Protein AF-A0A8T7M0Q1-F1 (afdb_monomer)

Secondary structure (DSSP, 8-state):
--PPPBPTTT-PBP------TT--EEE-TTT--EEE------------EEEEEE-STTSSS-SEEEEEEEEEETTTTEEEEEEEEEETTTTEEEEEEEETTT--EEEEEEEETTTTTT--TTSPPPPP-

Radius of gyration: 29.41 Å; Cα contacts (8 Å, |Δi|>4): 197; chains: 1; bounding box: 54×56×76 Å

Structure (mmCIF, N/CA/C/O backbone):
data_AF-A0A8T7M0Q1-F1
#
_entry.id   AF-A0A8T7M0Q1-F1
#
loop_
_atom_site.group_PDB
_atom_site.id
_atom_site.type_symbol
_atom_site.label_atom_id
_atom_site.label_alt_id
_atom_site.label_comp_id
_atom_site.label_asym_id
_atom_site.label_entity_id
_atom_site.label_seq_id
_atom_site.pdbx_PDB_ins_code
_atom_site.Cartn_x
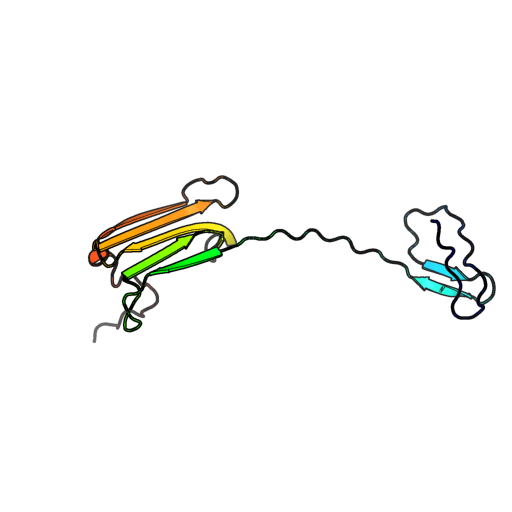_atom_site.Cartn_y
_atom_site.Cartn_z
_atom_site.occupancy
_atom_site.B_iso_or_equiv
_atom_site.auth_seq_id
_atom_site.auth_comp_id
_atom_site.auth_asym_id
_atom_site.auth_atom_id
_atom_site.pdbx_PDB_model_num
ATOM 1 N N . MET A 1 1 ? 8.938 -21.626 -38.611 1.00 41.44 1 MET A N 1
ATOM 2 C CA . MET A 1 1 ? 8.646 -21.049 -39.941 1.00 41.44 1 MET A CA 1
ATOM 3 C C . MET A 1 1 ? 9.498 -19.802 -40.093 1.00 41.44 1 MET A C 1
ATOM 5 O O . MET A 1 1 ? 9.329 -18.882 -39.306 1.00 41.44 1 MET A O 1
ATOM 9 N N . THR A 1 2 ? 10.453 -19.802 -41.019 1.00 46.88 2 THR A N 1
ATOM 10 C CA . THR A 1 2 ? 11.348 -18.661 -41.260 1.00 46.88 2 THR A CA 1
ATOM 11 C C . THR A 1 2 ? 10.687 -17.758 -42.293 1.00 46.88 2 THR A C 1
ATOM 13 O O . THR A 1 2 ? 10.587 -18.125 -43.460 1.00 46.88 2 THR A O 1
ATOM 16 N N . THR A 1 3 ? 10.155 -16.615 -41.870 1.00 58.00 3 THR A N 1
ATOM 17 C CA . THR A 1 3 ? 9.578 -15.622 -42.785 1.00 58.00 3 THR A CA 1
ATOM 18 C C . THR A 1 3 ? 10.699 -14.833 -43.452 1.00 58.00 3 THR A C 1
ATOM 20 O O . THR A 1 3 ? 11.489 -14.187 -42.764 1.00 58.00 3 THR A O 1
ATOM 23 N N . VAL A 1 4 ? 10.769 -14.883 -44.783 1.00 69.31 4 VAL A N 1
ATOM 24 C CA . VAL A 1 4 ? 11.681 -14.056 -45.584 1.00 69.31 4 VAL A CA 1
ATOM 25 C C . VAL A 1 4 ? 11.085 -12.654 -45.695 1.00 69.31 4 VAL A C 1
ATOM 27 O O . VAL A 1 4 ? 9.975 -12.490 -46.197 1.00 69.31 4 VAL A O 1
ATOM 30 N N . GLU A 1 5 ? 11.801 -11.642 -45.209 1.00 73.75 5 GLU A N 1
ATOM 31 C CA . GLU A 1 5 ? 11.349 -10.250 -45.274 1.00 73.75 5 GLU A CA 1
ATOM 32 C C . GLU A 1 5 ? 11.565 -9.679 -46.684 1.00 73.75 5 GLU A C 1
ATOM 34 O O . GLU A 1 5 ? 12.671 -9.704 -47.230 1.00 73.75 5 GLU A O 1
ATOM 39 N N . THR A 1 6 ? 10.499 -9.158 -47.290 1.00 84.25 6 THR A N 1
ATOM 40 C CA . THR A 1 6 ? 10.516 -8.560 -48.633 1.00 84.25 6 THR A CA 1
ATOM 41 C C . THR A 1 6 ? 10.612 -7.040 -48.580 1.00 84.25 6 THR A C 1
ATOM 43 O O . THR A 1 6 ? 9.945 -6.397 -47.773 1.00 84.25 6 THR A O 1
ATOM 46 N N . CYS A 1 7 ? 11.379 -6.449 -49.497 1.00 81.69 7 CYS A N 1
ATOM 47 C CA . CYS A 1 7 ? 11.459 -5.004 -49.668 1.00 81.69 7 CYS A CA 1
ATOM 48 C C . CYS A 1 7 ? 10.105 -4.434 -50.130 1.00 81.69 7 CYS A C 1
ATOM 50 O O . CYS A 1 7 ? 9.619 -4.839 -51.189 1.00 81.69 7 CYS A O 1
ATOM 52 N N . PRO A 1 8 ? 9.513 -3.454 -49.420 1.00 81.44 8 PRO A N 1
ATOM 53 C CA . PRO A 1 8 ? 8.220 -2.884 -49.803 1.00 81.44 8 PRO A CA 1
ATOM 54 C C . PRO A 1 8 ? 8.272 -2.126 -51.139 1.00 81.44 8 PRO A C 1
ATOM 56 O O . PRO A 1 8 ? 7.254 -2.013 -51.812 1.00 81.44 8 PRO A O 1
ATOM 59 N N . ASN A 1 9 ? 9.451 -1.642 -51.547 1.00 84.38 9 ASN A N 1
ATOM 60 C CA . ASN A 1 9 ? 9.611 -0.855 -52.769 1.00 84.38 9 ASN A CA 1
ATOM 61 C C . ASN A 1 9 ? 9.784 -1.732 -54.023 1.00 84.38 9 ASN A C 1
ATOM 63 O O . ASN A 1 9 ? 9.082 -1.560 -55.012 1.00 84.38 9 ASN A O 1
ATOM 67 N N . CYS A 1 10 ? 10.700 -2.708 -53.992 1.00 88.00 10 CYS A N 1
ATOM 68 C CA . CYS A 1 10 ? 11.010 -3.532 -55.170 1.00 88.00 10 CYS A CA 1
ATOM 69 C C . CYS A 1 10 ? 10.516 -4.983 -55.092 1.00 88.00 10 CYS A C 1
ATOM 71 O O . CYS A 1 10 ? 10.764 -5.755 -56.017 1.00 88.00 10 CYS A O 1
ATOM 73 N N . LYS A 1 11 ? 9.848 -5.368 -53.995 1.00 85.69 11 LYS A N 1
ATOM 74 C CA . LYS A 1 11 ? 9.293 -6.709 -53.723 1.00 85.69 11 LYS A CA 1
ATOM 75 C C . LYS A 1 11 ? 10.310 -7.860 -53.704 1.00 85.69 11 LYS A C 1
ATOM 77 O O . LYS A 1 11 ? 9.924 -9.004 -53.489 1.00 85.69 11 LYS A O 1
ATOM 82 N N . LYS A 1 12 ? 11.605 -7.578 -53.883 1.00 85.75 12 LYS A N 1
ATOM 83 C CA . LYS A 1 12 ? 12.689 -8.558 -53.735 1.00 85.75 12 LYS A CA 1
ATOM 84 C C . LYS A 1 12 ? 12.996 -8.801 -52.249 1.00 85.75 12 LYS A C 1
ATOM 86 O O . LYS A 1 12 ? 12.820 -7.879 -51.448 1.00 85.75 12 LYS A O 1
ATOM 91 N N . PRO A 1 13 ? 13.444 -10.004 -51.860 1.00 78.25 13 PRO A N 1
ATOM 92 C CA . PRO A 1 13 ? 13.837 -10.287 -50.481 1.00 78.25 13 PRO A CA 1
ATOM 93 C C . PRO A 1 13 ? 15.039 -9.427 -50.059 1.00 78.25 13 PRO A C 1
ATOM 95 O O . PRO A 1 13 ? 15.914 -9.139 -50.879 1.00 78.25 13 PRO A O 1
ATOM 98 N N . PHE A 1 14 ? 15.091 -9.008 -48.792 1.00 74.69 14 PHE A N 1
ATOM 99 C CA . PHE A 1 14 ? 16.320 -8.448 -48.222 1.00 74.69 14 PHE A CA 1
ATOM 100 C C . PHE A 1 14 ? 17.377 -9.558 -48.131 1.00 74.69 14 PHE A C 1
ATOM 102 O O . PHE A 1 14 ? 17.068 -10.666 -47.692 1.00 74.69 14 PHE A O 1
ATOM 109 N N . ASN A 1 15 ? 18.614 -9.277 -48.555 1.00 65.94 15 ASN A N 1
ATOM 110 C CA . ASN A 1 15 ? 19.699 -10.250 -48.461 1.00 65.94 15 ASN A CA 1
ATOM 111 C C . ASN A 1 15 ? 20.095 -10.380 -46.983 1.00 65.94 15 ASN A C 1
ATOM 113 O O . ASN A 1 15 ? 20.593 -9.423 -46.390 1.00 65.94 15 ASN A O 1
ATOM 117 N N . GLN A 1 16 ? 19.798 -11.524 -46.368 1.00 59.66 16 GLN A N 1
ATOM 118 C CA . GLN A 1 16 ? 20.171 -11.803 -44.983 1.00 59.66 16 GLN A CA 1
ATOM 119 C C . GLN A 1 16 ? 21.639 -12.236 -44.941 1.00 59.66 16 GLN A C 1
ATOM 121 O O . GLN A 1 16 ? 21.927 -13.408 -44.720 1.00 59.66 16 GLN A O 1
ATOM 126 N N . ASP A 1 17 ? 22.573 -11.304 -45.140 1.00 53.28 17 ASP A N 1
ATOM 127 C CA . ASP A 1 17 ? 23.951 -11.545 -44.708 1.00 53.28 17 ASP A CA 1
ATOM 128 C C . ASP A 1 17 ? 23.957 -11.494 -43.177 1.00 53.28 17 ASP A C 1
ATOM 130 O O . ASP A 1 17 ? 24.007 -10.446 -42.529 1.00 53.28 17 ASP A O 1
ATOM 134 N N . SER A 1 18 ? 23.776 -12.677 -42.596 1.00 51.06 18 SER A N 1
ATOM 135 C CA . SER A 1 18 ? 23.598 -12.955 -41.177 1.00 51.06 18 SER A CA 1
ATOM 136 C C . SER A 1 18 ? 24.903 -12.815 -40.387 1.00 51.06 18 SER A C 1
ATOM 138 O O . SER A 1 18 ? 25.309 -13.739 -39.686 1.00 51.06 18 SER A O 1
ATOM 140 N N . THR A 1 19 ? 25.586 -11.676 -40.494 1.00 48.09 19 THR A N 1
ATOM 141 C CA . THR A 1 19 ? 26.841 -11.420 -39.768 1.00 48.09 19 THR A CA 1
ATOM 142 C C . THR A 1 19 ? 26.945 -9.996 -39.241 1.00 48.09 19 THR A C 1
ATOM 144 O O . THR A 1 19 ? 27.985 -9.353 -39.343 1.00 48.09 19 THR A O 1
ATOM 147 N N . SER A 1 20 ? 25.898 -9.496 -38.593 1.00 49.47 20 SER A N 1
ATOM 148 C CA . SER A 1 20 ? 26.146 -8.669 -37.413 1.00 49.47 20 SER A CA 1
ATOM 149 C C . SER A 1 20 ? 24.978 -8.794 -36.447 1.00 49.47 20 SER A C 1
ATOM 151 O O . SER A 1 20 ? 23.833 -8.493 -36.768 1.00 49.47 20 SER A O 1
ATOM 153 N N . SER A 1 21 ? 25.267 -9.232 -35.229 1.00 52.00 21 SER A N 1
ATOM 154 C CA . SER A 1 21 ? 24.310 -9.304 -34.125 1.00 52.00 21 SER A CA 1
ATOM 155 C C . SER A 1 21 ? 23.824 -7.923 -33.650 1.00 52.00 21 SER A C 1
ATOM 157 O O . SER A 1 21 ? 23.108 -7.847 -32.655 1.00 52.00 21 SER A O 1
ATOM 159 N N . HIS A 1 22 ? 24.202 -6.832 -34.336 1.00 54.19 22 HIS A N 1
ATOM 160 C CA . HIS A 1 22 ? 24.002 -5.455 -33.879 1.00 54.19 22 HIS A CA 1
ATOM 161 C C . HIS A 1 22 ? 23.722 -4.409 -34.975 1.00 54.19 22 HIS A C 1
ATOM 163 O O . HIS A 1 22 ? 23.652 -3.234 -34.629 1.00 54.19 22 HIS A O 1
ATOM 169 N N . ALA A 1 23 ? 23.536 -4.755 -36.258 1.00 56.31 23 ALA A N 1
ATOM 170 C CA . ALA A 1 23 ? 23.098 -3.759 -37.247 1.00 56.31 23 ALA A CA 1
ATOM 171 C C . ALA A 1 23 ? 21.562 -3.752 -37.358 1.00 56.31 23 ALA A C 1
ATOM 173 O O . ALA A 1 23 ? 20.987 -4.690 -37.910 1.00 56.31 23 ALA A O 1
ATOM 174 N N . PRO A 1 24 ? 20.866 -2.707 -36.873 1.00 63.41 24 PRO A N 1
ATOM 175 C CA . PRO A 1 24 ? 19.408 -2.654 -36.912 1.00 63.41 24 PRO A CA 1
ATOM 176 C C . PRO A 1 24 ? 18.864 -2.237 -38.285 1.00 63.41 24 PRO A C 1
ATOM 178 O O . PRO A 1 24 ? 17.657 -2.076 -38.424 1.00 63.41 24 PRO A O 1
ATOM 181 N N . ILE A 1 25 ? 19.726 -2.025 -39.287 1.00 72.19 25 ILE A N 1
ATOM 182 C CA . ILE A 1 25 ? 19.355 -1.521 -40.611 1.00 72.19 25 ILE A CA 1
ATOM 183 C C . ILE A 1 25 ? 19.668 -2.582 -41.667 1.00 72.19 25 ILE A C 1
ATOM 185 O O . ILE A 1 25 ? 20.829 -2.885 -41.926 1.00 72.19 25 ILE A O 1
ATOM 189 N N . LEU A 1 26 ? 18.627 -3.095 -42.319 1.00 77.00 26 LEU A N 1
ATOM 190 C CA . LEU A 1 26 ? 18.726 -3.904 -43.529 1.00 77.00 26 LEU A CA 1
ATOM 191 C C . LEU A 1 26 ? 18.634 -2.983 -44.743 1.00 77.00 26 LEU A C 1
ATOM 193 O O . LEU A 1 26 ? 17.680 -2.221 -44.862 1.00 77.00 26 LEU A O 1
ATOM 197 N N . VAL A 1 27 ? 19.596 -3.046 -45.660 1.00 78.94 27 VAL A N 1
ATOM 198 C CA . VAL A 1 27 ? 19.572 -2.250 -46.897 1.00 78.94 27 VAL A CA 1
ATOM 199 C C . VAL A 1 27 ? 19.232 -3.156 -48.073 1.00 78.94 27 VAL A C 1
ATOM 201 O O . VAL A 1 27 ? 19.815 -4.223 -48.251 1.00 78.94 27 VAL A O 1
ATOM 204 N N . CYS A 1 28 ? 18.269 -2.746 -48.893 1.00 81.69 28 CYS A N 1
ATOM 205 C CA . CYS A 1 28 ? 17.889 -3.478 -50.087 1.00 81.69 28 CYS A CA 1
ATOM 206 C C . CYS A 1 28 ? 18.948 -3.284 -51.174 1.00 81.69 28 CYS A C 1
ATOM 208 O O . CYS A 1 28 ? 19.109 -2.188 -51.708 1.00 81.69 28 CYS A O 1
ATOM 210 N N . SER A 1 29 ? 19.597 -4.372 -51.575 1.00 82.19 29 SER A N 1
ATOM 211 C CA . SER A 1 29 ? 20.614 -4.390 -52.631 1.00 82.19 29 SER A CA 1
ATOM 212 C C . SER A 1 29 ? 20.092 -3.991 -54.018 1.00 82.19 29 SER A C 1
ATOM 214 O O . SER A 1 29 ? 20.881 -3.635 -54.884 1.00 82.19 29 SER A O 1
ATOM 216 N N . ASN A 1 30 ? 18.775 -4.017 -54.248 1.00 85.75 30 ASN A N 1
ATOM 217 C CA . ASN A 1 30 ? 18.190 -3.700 -55.553 1.00 85.75 30 ASN A CA 1
ATOM 218 C C . ASN A 1 30 ? 17.740 -2.240 -55.711 1.00 85.75 30 ASN A C 1
ATOM 220 O O . ASN A 1 30 ? 17.750 -1.725 -56.822 1.00 85.75 30 ASN A O 1
ATOM 224 N N . CYS A 1 31 ? 17.284 -1.584 -54.642 1.00 86.56 31 CYS A N 1
ATOM 225 C CA . CYS A 1 31 ? 16.746 -0.220 -54.734 1.00 86.56 31 CYS A CA 1
ATOM 226 C C . CYS A 1 31 ? 17.238 0.725 -53.632 1.00 86.56 31 CYS A C 1
ATOM 228 O O . CYS A 1 31 ? 16.713 1.827 -53.508 1.00 86.56 31 CYS A O 1
ATOM 230 N N . GLY A 1 32 ? 18.174 0.288 -52.784 1.00 81.81 32 GLY A N 1
ATOM 231 C CA . GLY A 1 32 ? 18.777 1.100 -51.722 1.00 81.81 32 GLY A CA 1
ATOM 232 C C . GLY A 1 32 ? 17.868 1.414 -50.531 1.00 81.81 32 GLY A C 1
ATOM 233 O O . GLY A 1 32 ? 18.312 2.058 -49.587 1.00 81.81 32 GLY A O 1
ATOM 234 N N . ALA A 1 33 ? 16.610 0.963 -50.543 1.00 82.75 33 ALA A N 1
ATOM 235 C CA . ALA A 1 33 ? 15.680 1.198 -49.442 1.00 82.75 33 ALA A CA 1
ATOM 236 C C . ALA A 1 33 ? 16.178 0.513 -48.165 1.00 82.75 33 ALA A C 1
ATOM 238 O O . ALA A 1 33 ? 16.562 -0.657 -48.205 1.00 82.75 33 ALA A O 1
ATOM 239 N N . SER A 1 34 ? 16.138 1.221 -47.041 1.00 79.88 34 SER A N 1
ATOM 240 C CA . SER A 1 34 ? 16.515 0.690 -45.737 1.00 79.88 34 SER A CA 1
ATOM 241 C C . SER A 1 34 ? 15.287 0.282 -44.922 1.00 79.88 34 SER A C 1
ATOM 243 O O . SER A 1 34 ? 14.240 0.925 -44.965 1.00 79.88 34 SER A O 1
ATOM 245 N N . LEU A 1 35 ? 15.417 -0.807 -44.175 1.00 77.25 35 LEU A N 1
ATOM 246 C CA . LEU A 1 35 ? 14.449 -1.284 -43.203 1.00 77.25 35 LEU A CA 1
ATOM 247 C C . LEU A 1 35 ? 15.134 -1.297 -41.841 1.00 77.25 35 LEU A C 1
ATOM 249 O O . LEU A 1 35 ? 16.113 -2.012 -41.643 1.00 77.25 35 LEU A O 1
ATOM 253 N N . PHE A 1 36 ? 14.621 -0.497 -40.912 1.00 80.75 36 PHE A N 1
ATOM 254 C CA . PHE A 1 36 ? 15.084 -0.505 -39.533 1.00 80.75 36 PHE A CA 1
ATOM 255 C C . PHE A 1 36 ? 14.228 -1.467 -38.713 1.00 80.75 36 PHE A C 1
ATOM 257 O O . PHE A 1 36 ? 13.006 -1.311 -38.661 1.00 80.75 36 PHE A O 1
ATOM 264 N N . LYS A 1 37 ? 14.855 -2.451 -38.069 1.00 75.38 37 LYS A N 1
ATOM 265 C CA . LYS A 1 37 ? 14.167 -3.424 -37.221 1.00 75.38 37 LYS A CA 1
ATOM 266 C C . LYS A 1 37 ? 14.649 -3.304 -35.785 1.00 75.38 37 LYS A C 1
ATOM 268 O O . LYS A 1 37 ? 15.830 -3.468 -35.492 1.00 75.38 37 LYS A O 1
ATOM 273 N N . GLN A 1 38 ? 13.702 -3.083 -34.882 1.00 80.38 38 GLN A N 1
ATOM 274 C CA . GLN A 1 38 ? 13.942 -3.084 -33.448 1.00 80.38 38 GLN A CA 1
ATOM 275 C C . GLN A 1 38 ? 12.885 -3.942 -32.761 1.00 80.38 38 GLN A C 1
ATOM 277 O O . GLN A 1 38 ? 11.690 -3.783 -32.995 1.00 80.38 38 GLN A O 1
ATOM 282 N N . SER A 1 39 ? 13.334 -4.862 -31.912 1.00 81.62 39 SER A N 1
ATOM 283 C CA . SER A 1 39 ? 12.470 -5.604 -30.998 1.00 81.62 39 SER A CA 1
ATOM 284 C C . SER A 1 39 ? 12.572 -4.988 -29.611 1.00 81.62 39 SER A C 1
ATOM 286 O O . SER A 1 39 ? 13.677 -4.816 -29.096 1.00 81.62 39 SER A O 1
ATOM 288 N N . ILE A 1 40 ? 11.430 -4.687 -29.000 1.00 85.62 40 ILE A N 1
ATOM 289 C CA . ILE A 1 40 ? 11.362 -4.228 -27.614 1.00 85.62 40 ILE A CA 1
ATOM 290 C C . ILE A 1 40 ? 10.814 -5.378 -26.778 1.00 85.62 40 ILE A C 1
ATOM 292 O O . ILE A 1 40 ? 9.717 -5.869 -27.037 1.00 85.62 40 ILE A O 1
ATOM 296 N N . THR A 1 41 ? 11.572 -5.778 -25.763 1.00 90.62 41 THR A N 1
ATOM 297 C CA . THR A 1 41 ? 11.122 -6.722 -24.738 1.00 90.62 41 THR A CA 1
ATOM 298 C C . THR A 1 41 ? 10.966 -5.957 -23.434 1.00 90.62 41 THR A C 1
ATOM 300 O O . THR A 1 41 ? 11.864 -5.213 -23.044 1.00 90.62 41 THR A O 1
ATOM 303 N N . ALA A 1 42 ? 9.838 -6.136 -22.752 1.00 91.19 42 ALA A N 1
ATOM 304 C CA . ALA A 1 42 ? 9.575 -5.511 -21.463 1.00 91.19 42 ALA A CA 1
ATOM 305 C C . ALA A 1 42 ? 9.048 -6.544 -20.463 1.00 91.19 42 ALA A C 1
ATOM 307 O O . ALA A 1 42 ? 8.301 -7.449 -20.829 1.00 91.19 42 ALA A O 1
ATOM 308 N N . ASN A 1 43 ? 9.422 -6.369 -19.195 1.00 93.00 43 ASN A N 1
ATOM 309 C CA . ASN A 1 43 ? 8.867 -7.113 -18.070 1.00 93.00 43 ASN A CA 1
ATOM 310 C C . ASN A 1 43 ? 7.887 -6.213 -17.317 1.00 93.00 43 ASN A C 1
ATOM 312 O O . ASN A 1 43 ? 8.198 -5.055 -17.039 1.00 93.00 43 ASN A O 1
ATOM 316 N N . ILE A 1 44 ? 6.720 -6.750 -16.965 1.00 91.56 44 ILE A N 1
ATOM 317 C CA . ILE A 1 44 ? 5.709 -6.036 -16.182 1.00 91.56 44 ILE A CA 1
ATOM 318 C C . ILE A 1 44 ? 5.637 -6.686 -14.805 1.00 91.56 44 ILE A C 1
ATOM 320 O O . ILE A 1 44 ? 5.326 -7.868 -14.686 1.00 91.56 44 ILE A O 1
ATOM 324 N N . ILE A 1 45 ? 5.900 -5.901 -13.761 1.00 90.75 45 ILE A N 1
ATOM 325 C CA . ILE A 1 45 ? 5.727 -6.321 -12.369 1.00 90.75 45 ILE A CA 1
ATOM 326 C C . ILE A 1 45 ? 4.493 -5.608 -11.820 1.00 90.75 45 ILE A C 1
ATOM 328 O O . ILE A 1 45 ? 4.461 -4.381 -11.740 1.00 90.75 45 ILE A O 1
ATOM 332 N N . SER A 1 46 ? 3.476 -6.379 -11.434 1.00 92.12 46 SER A N 1
ATOM 333 C CA . SER A 1 46 ? 2.282 -5.840 -10.780 1.00 92.12 46 SER A CA 1
ATOM 334 C C . SER A 1 46 ? 2.505 -5.718 -9.274 1.00 92.12 46 SER A C 1
ATOM 336 O O . SER A 1 46 ? 2.970 -6.654 -8.623 1.00 92.12 46 SER A O 1
ATOM 338 N N . LYS A 1 47 ? 2.1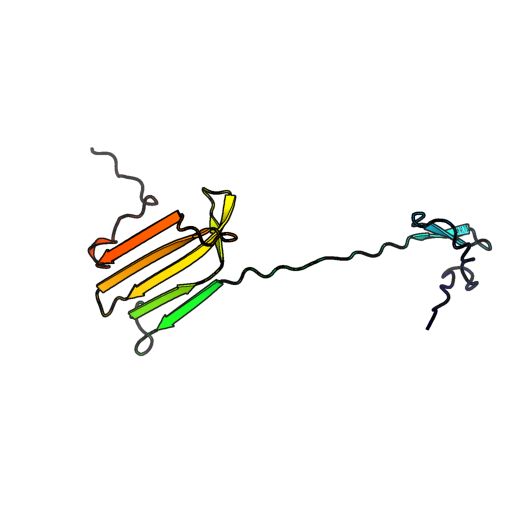50 -4.561 -8.715 1.00 94.12 47 LYS A N 1
ATOM 339 C CA . LYS A 1 47 ? 2.202 -4.261 -7.280 1.00 94.12 47 LYS A CA 1
ATOM 340 C C . LYS A 1 47 ? 0.782 -3.913 -6.807 1.00 94.12 47 LYS A C 1
ATOM 342 O O . LYS A 1 47 ? 0.451 -2.734 -6.684 1.00 94.12 47 LYS A O 1
ATOM 347 N N . PRO A 1 48 ? -0.099 -4.917 -6.631 1.00 95.94 48 PRO A N 1
ATOM 348 C CA . PRO A 1 48 ? -1.512 -4.675 -6.374 1.00 95.94 48 PRO A CA 1
ATOM 349 C C . PRO A 1 48 ? -1.763 -4.164 -4.952 1.00 95.94 48 PRO A C 1
ATOM 351 O O . PRO A 1 48 ? -1.031 -4.477 -4.012 1.00 95.94 48 PRO A O 1
ATOM 354 N N . LYS A 1 49 ? -2.863 -3.422 -4.805 1.00 97.25 49 LYS A N 1
ATOM 355 C CA . LYS A 1 49 ? -3.433 -2.988 -3.528 1.00 97.25 49 LYS A CA 1
ATOM 356 C C . LYS A 1 49 ? -4.929 -3.260 -3.540 1.00 97.25 49 LYS A C 1
ATOM 358 O O . LYS A 1 49 ? -5.623 -2.867 -4.475 1.00 97.25 49 LYS A O 1
ATOM 363 N N . ILE A 1 50 ? -5.416 -3.913 -2.496 1.00 97.94 50 ILE A N 1
ATOM 364 C CA . ILE A 1 50 ? -6.814 -4.296 -2.325 1.00 97.94 50 ILE A CA 1
ATOM 365 C C . ILE A 1 50 ? -7.401 -3.477 -1.178 1.00 97.94 50 ILE A C 1
ATOM 367 O O . ILE A 1 50 ? -6.766 -3.287 -0.140 1.00 97.94 50 ILE A O 1
ATOM 371 N N . VAL A 1 51 ? -8.629 -2.995 -1.374 1.00 97.94 51 VAL A N 1
ATOM 372 C CA . VAL A 1 51 ? -9.408 -2.299 -0.347 1.00 97.94 51 VAL A CA 1
ATOM 373 C C . VAL A 1 51 ? -10.746 -3.009 -0.180 1.00 97.94 51 VAL A C 1
ATOM 375 O O . VAL A 1 51 ? -11.547 -3.061 -1.111 1.00 97.94 51 VAL A O 1
ATOM 378 N N . LEU A 1 52 ? -10.996 -3.530 1.016 1.00 97.25 52 LEU A N 1
ATOM 379 C CA . LEU A 1 52 ? -12.234 -4.201 1.401 1.00 97.25 52 LEU A CA 1
ATOM 380 C C . LEU A 1 52 ? -13.045 -3.269 2.299 1.00 97.25 52 LEU A C 1
ATOM 382 O O . LEU A 1 52 ? -12.503 -2.666 3.225 1.00 97.25 52 LEU A O 1
ATOM 386 N N . LYS A 1 53 ? -14.347 -3.139 2.031 1.00 96.06 53 LYS A N 1
ATOM 387 C CA . LYS A 1 53 ? -15.257 -2.271 2.792 1.00 96.06 53 LYS A CA 1
ATOM 388 C C . LYS A 1 53 ? -16.551 -3.010 3.094 1.00 96.06 53 LYS A C 1
ATOM 390 O O . LYS A 1 53 ? -17.336 -3.252 2.182 1.00 96.06 53 LYS A O 1
ATOM 395 N N . ALA A 1 54 ? -16.799 -3.305 4.365 1.00 95.38 54 ALA A N 1
ATOM 396 C CA . ALA A 1 54 ? -18.061 -3.882 4.813 1.00 95.38 54 ALA A CA 1
ATOM 397 C C . ALA A 1 54 ? -19.032 -2.770 5.244 1.00 95.38 54 ALA A C 1
ATOM 399 O O . ALA A 1 54 ? -18.664 -1.865 5.998 1.00 95.38 54 ALA A O 1
ATOM 400 N N . LYS A 1 55 ? -20.274 -2.807 4.748 1.00 93.62 55 LYS A N 1
ATOM 401 C CA . LYS A 1 55 ? -21.314 -1.797 5.010 1.00 93.62 55 LYS A CA 1
ATOM 402 C C . LYS A 1 55 ? -22.635 -2.470 5.380 1.00 93.62 55 LYS A C 1
ATOM 404 O O . LYS A 1 55 ? -22.999 -3.461 4.761 1.00 93.62 55 LYS A O 1
ATOM 409 N N . ASN A 1 56 ? -23.387 -1.863 6.297 1.00 87.56 56 ASN A N 1
ATOM 410 C CA . ASN A 1 56 ? -24.776 -2.239 6.569 1.00 87.56 56 ASN A CA 1
ATOM 411 C C . ASN A 1 56 ? -25.705 -1.359 5.723 1.00 87.56 56 ASN A C 1
ATOM 413 O O . ASN A 1 56 ? -25.706 -0.143 5.892 1.00 87.56 56 ASN A O 1
ATOM 417 N N . GLY A 1 57 ? -26.465 -1.942 4.791 1.00 80.62 57 GLY A N 1
ATOM 418 C CA . GLY A 1 57 ? -27.642 -1.303 4.171 1.00 80.62 57 GLY A CA 1
ATOM 419 C C . GLY A 1 57 ? -27.443 0.016 3.397 1.00 80.62 57 GLY A C 1
ATOM 420 O O . GLY A 1 57 ? -28.423 0.612 2.965 1.00 80.62 57 GLY A O 1
ATOM 421 N N . GLY A 1 58 ? -26.209 0.488 3.195 1.00 69.50 58 GLY A N 1
ATOM 422 C CA . GLY A 1 58 ? -25.874 1.516 2.200 1.00 69.50 58 GLY A CA 1
ATOM 423 C C . GLY A 1 58 ? -25.737 2.967 2.679 1.00 69.50 58 GLY A C 1
ATOM 424 O O . GLY A 1 58 ? -25.307 3.799 1.881 1.00 69.50 58 GLY A O 1
ATOM 425 N N . LYS A 1 59 ? -25.996 3.303 3.949 1.00 74.69 59 LYS A N 1
ATOM 426 C CA . LYS A 1 59 ? -25.791 4.674 4.466 1.00 74.69 59 LYS A CA 1
ATOM 427 C C . LYS A 1 59 ? -24.729 4.700 5.570 1.00 74.69 59 LYS A C 1
ATOM 429 O O . LYS A 1 59 ? -24.819 3.953 6.535 1.00 74.69 59 LYS A O 1
ATOM 434 N N . GLY A 1 60 ? -23.721 5.566 5.422 1.00 84.44 60 GLY A N 1
ATOM 435 C CA . GLY A 1 60 ? -22.659 5.786 6.415 1.00 84.44 60 GLY A CA 1
ATOM 436 C C . GLY A 1 60 ? -21.269 5.255 6.033 1.00 84.44 60 GLY A C 1
ATOM 437 O O . GLY A 1 60 ? -21.041 4.731 4.937 1.00 84.44 60 GLY A O 1
ATOM 438 N N . LYS A 1 61 ? -20.307 5.440 6.950 1.00 88.69 61 LYS A N 1
ATOM 439 C CA . LYS A 1 61 ? -18.942 4.904 6.816 1.00 88.69 61 LYS A CA 1
ATOM 440 C C . LYS A 1 61 ? -18.979 3.365 6.915 1.00 88.69 61 LYS A C 1
ATOM 442 O O . LYS A 1 61 ? -19.799 2.846 7.668 1.00 88.69 61 LYS A O 1
ATOM 447 N N . PRO A 1 62 ? -18.106 2.631 6.195 1.00 94.06 62 PRO A N 1
ATOM 448 C CA . PRO A 1 62 ? -17.969 1.183 6.366 1.00 94.06 62 PRO A CA 1
ATOM 449 C C . PRO A 1 62 ? -17.722 0.828 7.831 1.00 94.06 62 PRO A C 1
ATOM 451 O O . PRO A 1 62 ? -16.922 1.500 8.479 1.00 94.06 62 PRO A O 1
ATOM 454 N N . PHE A 1 63 ? -18.369 -0.208 8.361 1.00 94.88 63 PHE A N 1
ATOM 455 C CA . PHE A 1 63 ? -18.100 -0.625 9.740 1.00 94.88 63 PHE A CA 1
ATOM 456 C C . PHE A 1 63 ? -16.749 -1.343 9.848 1.00 94.88 63 PHE A C 1
ATOM 458 O O . PHE A 1 63 ? -16.082 -1.216 10.867 1.00 94.88 63 PHE A O 1
ATOM 465 N N . ILE A 1 64 ? -16.300 -1.984 8.764 1.00 96.19 64 ILE A N 1
ATOM 466 C CA . ILE A 1 64 ? -14.938 -2.504 8.602 1.00 96.19 64 ILE A CA 1
ATOM 467 C C . ILE A 1 64 ? -14.355 -1.972 7.293 1.00 96.19 64 ILE A C 1
ATOM 469 O O . ILE A 1 64 ? -15.010 -1.998 6.246 1.00 96.19 64 ILE A O 1
ATOM 473 N N . GLU A 1 65 ? -13.114 -1.500 7.347 1.00 97.62 65 GLU A N 1
ATOM 474 C CA . GLU A 1 65 ? -12.300 -1.162 6.182 1.00 97.62 65 GLU A CA 1
ATOM 475 C C . GLU A 1 65 ? -10.919 -1.804 6.330 1.00 97.62 65 GLU A C 1
ATOM 477 O O . GLU A 1 65 ? -1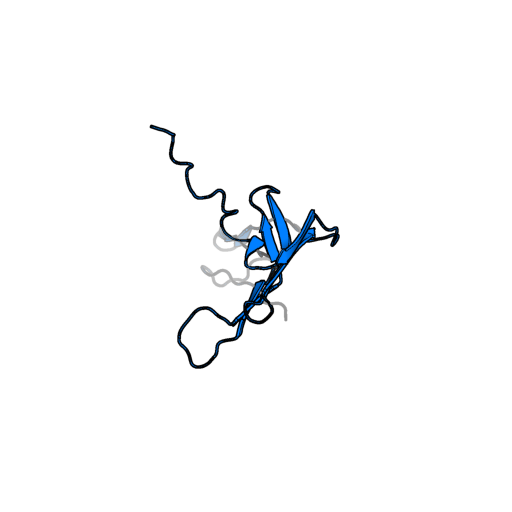0.246 -1.599 7.339 1.00 97.62 65 GLU A O 1
ATOM 482 N N . ILE A 1 66 ? -10.514 -2.592 5.334 1.00 98.19 66 ILE A N 1
ATOM 483 C CA . ILE A 1 66 ? -9.211 -3.261 5.295 1.00 98.19 66 ILE A CA 1
ATOM 484 C C . ILE A 1 66 ? -8.490 -2.823 4.027 1.00 98.19 66 ILE A C 1
ATOM 486 O O . ILE A 1 66 ? -9.059 -2.874 2.938 1.00 98.19 66 ILE A O 1
ATOM 490 N N . ILE A 1 67 ? -7.238 -2.409 4.163 1.00 98.12 67 ILE A N 1
ATOM 491 C CA . ILE A 1 67 ? -6.331 -2.120 3.054 1.00 98.12 67 ILE A CA 1
ATOM 492 C C . ILE A 1 67 ? -5.174 -3.102 3.156 1.00 98.12 67 ILE A C 1
ATOM 494 O O . ILE A 1 67 ? -4.572 -3.217 4.221 1.00 98.12 67 ILE A O 1
ATOM 498 N N . VAL A 1 68 ? -4.860 -3.790 2.062 1.00 97.94 68 VAL A N 1
ATOM 499 C CA . VAL A 1 68 ? -3.729 -4.720 1.991 1.00 97.94 68 VAL A CA 1
ATOM 500 C C . VAL A 1 68 ? -3.016 -4.610 0.647 1.00 97.94 68 VAL A C 1
ATOM 502 O O . VAL A 1 68 ? -3.663 -4.503 -0.395 1.00 97.94 68 VAL A O 1
ATOM 505 N N . GLY A 1 69 ? -1.688 -4.644 0.661 1.00 97.00 69 GLY A N 1
ATOM 506 C CA . GLY A 1 69 ? -0.855 -4.722 -0.539 1.00 97.00 69 GLY A CA 1
ATOM 507 C C . GLY A 1 69 ? 0.134 -3.569 -0.656 1.00 97.00 69 GLY A C 1
ATOM 508 O O . GLY A 1 69 ? 0.469 -2.919 0.333 1.00 97.00 69 GLY A O 1
ATOM 509 N N . TYR A 1 70 ? 0.615 -3.326 -1.871 1.00 96.50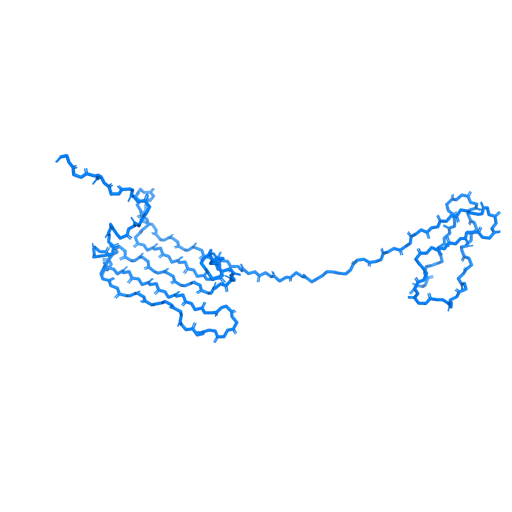 70 TYR A N 1
ATOM 510 C CA . TYR A 1 70 ? 1.702 -2.382 -2.106 1.00 96.50 70 TYR A CA 1
ATOM 511 C C . TYR A 1 70 ? 1.236 -0.922 -2.079 1.00 96.50 70 TYR A C 1
ATOM 513 O O . TYR A 1 70 ? 0.186 -0.564 -2.614 1.00 96.50 70 TYR A O 1
ATOM 521 N N . ASP A 1 71 ? 2.053 -0.051 -1.497 1.00 95.75 71 ASP A N 1
ATOM 522 C CA . ASP A 1 71 ? 1.833 1.394 -1.476 1.00 95.75 71 ASP A CA 1
ATOM 523 C C . ASP A 1 71 ? 3.150 2.132 -1.741 1.00 95.75 71 ASP A C 1
ATOM 525 O O . ASP A 1 71 ? 4.221 1.679 -1.337 1.00 95.75 71 ASP A O 1
ATOM 529 N N . TRP A 1 72 ? 3.094 3.270 -2.432 1.00 94.81 72 TRP A N 1
ATOM 530 C CA . TRP A 1 72 ? 4.281 4.097 -2.655 1.00 94.81 72 TRP A CA 1
ATOM 531 C C . TRP A 1 72 ? 4.517 5.010 -1.448 1.00 94.81 72 TRP A C 1
ATOM 533 O O . TRP A 1 72 ? 3.703 5.891 -1.161 1.00 94.81 72 TRP A O 1
ATOM 543 N N . SER A 1 73 ? 5.637 4.830 -0.745 1.00 94.00 73 SER A N 1
ATOM 544 C CA . SER A 1 73 ? 6.004 5.698 0.375 1.00 94.00 73 SER A CA 1
ATOM 545 C C . SER A 1 73 ? 6.709 6.958 -0.123 1.00 94.00 73 SER A C 1
ATOM 547 O O . SER A 1 73 ? 7.822 6.898 -0.646 1.00 94.00 73 SER A O 1
ATOM 549 N N . GLN A 1 74 ? 6.098 8.127 0.092 1.00 91.81 74 GLN A N 1
ATOM 550 C CA . GLN A 1 74 ? 6.717 9.404 -0.281 1.00 91.81 74 GLN A CA 1
ATOM 551 C C . GLN A 1 74 ? 7.966 9.736 0.542 1.00 91.81 74 GLN A C 1
ATOM 553 O O . GLN A 1 74 ? 8.874 10.368 0.007 1.00 91.81 74 GLN A O 1
ATOM 558 N N . ALA A 1 75 ? 8.017 9.305 1.806 1.00 90.31 75 ALA A N 1
ATOM 559 C CA . ALA A 1 75 ? 9.152 9.543 2.695 1.00 90.31 75 ALA A CA 1
ATOM 560 C C . ALA A 1 75 ? 10.342 8.631 2.365 1.00 90.31 75 ALA A C 1
ATOM 562 O O . ALA A 1 75 ? 11.477 9.090 2.342 1.00 90.31 75 ALA A O 1
ATOM 563 N N . LEU A 1 76 ? 10.082 7.352 2.066 1.00 91.25 76 LEU A N 1
ATOM 564 C CA . LEU A 1 76 ? 11.131 6.357 1.807 1.00 91.25 76 LEU A CA 1
ATOM 565 C C . LEU A 1 76 ? 11.489 6.208 0.322 1.00 91.25 76 LEU A C 1
ATOM 567 O O . LEU A 1 76 ? 12.423 5.480 0.004 1.00 91.25 76 LEU A O 1
ATOM 571 N N . LYS A 1 77 ? 10.733 6.853 -0.580 1.00 94.81 77 LYS A N 1
ATOM 572 C CA . LYS A 1 77 ? 10.916 6.812 -2.044 1.00 94.81 77 LYS A CA 1
ATOM 573 C C . LYS A 1 77 ? 11.003 5.391 -2.615 1.00 94.81 77 LYS A C 1
ATOM 575 O O . LYS A 1 77 ? 11.764 5.128 -3.540 1.00 94.81 77 LYS A O 1
ATOM 580 N N . ARG A 1 78 ? 10.202 4.479 -2.059 1.00 93.62 78 ARG A N 1
ATOM 581 C CA . ARG A 1 78 ? 10.115 3.074 -2.475 1.00 93.62 78 ARG A CA 1
ATOM 582 C C . ARG A 1 78 ? 8.746 2.477 -2.158 1.00 93.62 78 ARG A C 1
ATOM 584 O O . ARG A 1 78 ? 7.988 3.038 -1.359 1.00 93.62 78 ARG A O 1
ATOM 591 N N . PHE A 1 79 ? 8.434 1.347 -2.791 1.00 95.06 79 PHE A N 1
ATOM 592 C CA . PHE A 1 79 ? 7.228 0.580 -2.484 1.00 95.06 79 PHE A CA 1
ATOM 593 C C . PHE A 1 79 ? 7.350 -0.106 -1.120 1.00 95.06 79 PHE A C 1
ATOM 595 O O . PHE A 1 79 ? 8.390 -0.666 -0.783 1.00 95.06 79 PHE A O 1
ATOM 602 N N . VAL A 1 80 ? 6.264 -0.075 -0.357 1.00 97.19 80 VAL A N 1
ATOM 603 C CA . VAL A 1 80 ? 6.112 -0.754 0.934 1.00 97.19 80 VAL A CA 1
ATOM 604 C C . VAL A 1 80 ? 4.893 -1.664 0.895 1.00 97.19 80 VAL A C 1
ATOM 606 O O . VAL A 1 80 ? 3.961 -1.420 0.127 1.00 97.19 80 VAL A O 1
ATOM 609 N N . ASN A 1 81 ? 4.882 -2.681 1.745 1.00 97.38 81 ASN A N 1
ATOM 610 C CA . ASN A 1 81 ? 3.693 -3.464 2.038 1.00 97.38 81 ASN A CA 1
ATOM 611 C C . ASN A 1 81 ? 2.899 -2.731 3.122 1.00 97.38 81 ASN A C 1
ATOM 613 O O . ASN A 1 81 ? 3.430 -2.398 4.180 1.00 97.38 81 ASN A O 1
ATOM 617 N N . LYS A 1 82 ? 1.626 -2.446 2.857 1.00 97.81 82 LYS A N 1
ATOM 618 C CA . LYS A 1 82 ? 0.707 -1.837 3.816 1.00 97.81 82 LYS A CA 1
ATOM 619 C C . LYS A 1 82 ? -0.383 -2.831 4.172 1.00 97.81 82 LYS A C 1
ATOM 621 O O . LYS A 1 82 ? -1.066 -3.353 3.295 1.00 97.81 82 LYS A O 1
ATOM 626 N N . TYR A 1 83 ? -0.599 -2.992 5.467 1.00 98.25 83 TYR A N 1
ATOM 627 C CA . TYR A 1 83 ? -1.818 -3.529 6.046 1.00 98.25 83 TYR A CA 1
ATOM 628 C C . TYR A 1 83 ? -2.449 -2.448 6.923 1.00 98.25 83 TYR A C 1
ATOM 630 O O . TYR A 1 83 ? -1.787 -1.892 7.796 1.00 98.25 83 TYR A O 1
ATOM 638 N N . ARG A 1 84 ? -3.730 -2.145 6.717 1.00 97.94 84 ARG A N 1
ATOM 639 C CA . ARG A 1 84 ? -4.502 -1.274 7.608 1.00 97.94 84 ARG A CA 1
ATOM 640 C C . ARG A 1 84 ? -5.875 -1.878 7.855 1.00 97.94 84 ARG A C 1
ATOM 642 O O . ARG A 1 84 ? -6.578 -2.183 6.899 1.00 97.94 84 ARG A O 1
ATOM 649 N N . LEU A 1 85 ? -6.268 -1.975 9.117 1.00 98.25 85 LEU A N 1
ATOM 650 C CA . LEU A 1 85 ? -7.603 -2.333 9.575 1.00 98.25 85 LEU A CA 1
ATOM 651 C C . LEU A 1 85 ? -8.207 -1.141 10.317 1.00 98.25 85 LEU A C 1
ATOM 653 O O . LEU A 1 85 ? -7.626 -0.619 11.267 1.00 98.25 85 LEU A O 1
ATOM 657 N N . VAL A 1 86 ? -9.402 -0.747 9.895 1.00 97.31 86 VAL A N 1
ATOM 658 C CA . VAL A 1 86 ? -10.266 0.185 10.614 1.00 97.31 86 VAL A CA 1
ATOM 659 C C . VAL A 1 86 ? -11.551 -0.556 10.951 1.00 97.31 86 VAL A C 1
ATOM 661 O O . VAL A 1 86 ? -12.426 -0.708 10.095 1.00 97.31 86 VAL A O 1
ATOM 664 N N . ASP A 1 87 ? -11.658 -1.013 12.194 1.00 96.88 87 ASP A N 1
ATOM 665 C CA . ASP A 1 87 ? -12.839 -1.684 12.727 1.00 96.88 87 ASP A CA 1
ATOM 666 C C . ASP A 1 87 ? -13.613 -0.716 13.628 1.00 96.88 87 ASP A C 1
ATOM 668 O O . ASP A 1 87 ? -13.255 -0.444 14.776 1.00 96.88 87 ASP A O 1
ATOM 672 N N . ARG A 1 88 ? -14.696 -0.166 13.078 1.00 94.25 88 ARG A N 1
ATOM 673 C CA . ARG A 1 88 ? -15.594 0.750 13.790 1.00 94.25 88 ARG A CA 1
ATOM 674 C C . ARG A 1 8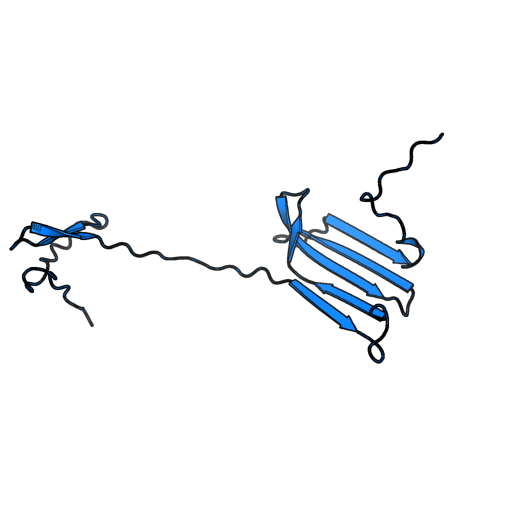8 ? -16.568 0.006 14.697 1.00 94.25 88 ARG A C 1
ATOM 676 O O . ARG A 1 88 ? -17.156 0.643 15.561 1.00 94.25 88 ARG A O 1
ATOM 683 N N . HIS A 1 89 ? -16.750 -1.301 14.504 1.00 93.19 89 HIS A N 1
ATOM 684 C CA . HIS A 1 89 ? -17.620 -2.113 15.346 1.00 93.19 89 HIS A CA 1
ATOM 685 C C . HIS A 1 89 ? -16.936 -2.445 16.673 1.00 93.19 89 HIS A C 1
ATOM 687 O O . HIS A 1 89 ? -17.536 -2.275 17.728 1.00 93.19 89 HIS A O 1
ATOM 693 N N . SER A 1 90 ? -15.661 -2.838 16.629 1.00 95.94 90 SER A N 1
ATOM 694 C CA . SER A 1 90 ? -14.885 -3.177 17.826 1.00 95.94 90 SER A CA 1
ATOM 695 C C . SER A 1 90 ? -13.990 -2.043 18.341 1.00 95.94 90 SER A C 1
ATOM 697 O O . SER A 1 90 ? -13.141 -2.298 19.190 1.00 95.94 90 SER A O 1
ATOM 699 N N . ASN A 1 91 ? -14.114 -0.825 17.800 1.00 96.31 91 ASN A N 1
ATOM 700 C CA . ASN A 1 91 ? -13.259 0.326 18.119 1.00 96.31 91 ASN A CA 1
ATOM 701 C C . ASN A 1 91 ? -11.749 0.027 17.980 1.00 96.31 91 ASN A C 1
ATOM 703 O O . ASN A 1 91 ? -10.967 0.385 18.854 1.00 96.31 91 ASN A O 1
ATOM 707 N N . LYS A 1 92 ? -11.318 -0.635 16.899 1.00 97.19 92 LYS A N 1
ATOM 708 C CA . LYS A 1 92 ? -9.903 -0.987 16.678 1.00 97.19 92 LYS A CA 1
ATOM 709 C C . LYS A 1 92 ? -9.329 -0.297 15.452 1.00 97.19 92 LYS A C 1
ATOM 711 O O . LYS A 1 92 ? -9.940 -0.278 14.381 1.00 97.19 92 LYS A O 1
ATOM 716 N N . TYR A 1 93 ? -8.117 0.209 15.606 1.00 97.00 93 TYR A N 1
ATOM 717 C CA . TYR A 1 93 ? -7.254 0.624 14.520 1.00 97.00 93 TYR A CA 1
ATOM 718 C C . TYR A 1 93 ? -5.977 -0.211 14.549 1.00 97.00 93 TYR A C 1
ATOM 720 O O . TYR A 1 93 ? -5.357 -0.378 15.598 1.00 97.00 93 TYR A O 1
ATOM 728 N N . LYS A 1 94 ? -5.573 -0.724 13.389 1.00 98.00 94 LYS A N 1
ATOM 729 C CA . LYS A 1 94 ? -4.281 -1.385 13.219 1.00 98.00 94 LYS A CA 1
ATOM 730 C C . LYS A 1 94 ? -3.665 -0.974 11.900 1.00 98.00 94 LYS A C 1
ATOM 732 O O . LYS A 1 94 ? -4.315 -1.053 10.862 1.00 98.00 94 LYS A O 1
ATOM 737 N N . GLU A 1 95 ? -2.406 -0.583 11.925 1.00 97.75 95 GLU A N 1
ATOM 738 C CA . GLU A 1 95 ? -1.609 -0.296 10.747 1.00 97.75 95 GLU A CA 1
ATOM 739 C C . GLU A 1 95 ? -0.239 -0.943 10.884 1.00 97.75 95 GLU A C 1
ATOM 741 O O . GLU A 1 95 ? 0.446 -0.803 11.895 1.00 97.75 95 GLU A O 1
ATOM 746 N N . VAL A 1 96 ? 0.151 -1.659 9.837 1.00 98.19 96 VAL A N 1
ATOM 747 C CA . VAL A 1 96 ? 1.471 -2.254 9.693 1.00 98.19 96 VAL A CA 1
ATOM 748 C C . VAL A 1 96 ? 2.004 -1.839 8.334 1.00 98.19 96 VAL A C 1
ATOM 750 O O . VAL A 1 96 ? 1.352 -2.043 7.308 1.00 98.19 96 VAL A O 1
ATOM 753 N N . ILE A 1 97 ? 3.183 -1.235 8.334 1.00 97.62 97 ILE A N 1
ATOM 754 C CA . ILE A 1 97 ? 3.938 -0.933 7.125 1.00 97.62 97 ILE A CA 1
ATOM 755 C C . ILE A 1 97 ? 5.227 -1.729 7.215 1.00 97.62 97 ILE A C 1
ATOM 757 O O . ILE A 1 97 ? 6.002 -1.542 8.154 1.00 97.62 97 ILE A O 1
ATOM 761 N N . SER A 1 98 ? 5.456 -2.594 6.240 1.00 97.69 98 SER A N 1
ATOM 762 C CA . SER A 1 98 ? 6.685 -3.362 6.107 1.00 97.69 98 SER A CA 1
ATOM 763 C C . SER A 1 98 ? 7.380 -3.068 4.785 1.00 97.69 98 SER A C 1
ATOM 765 O O . SER A 1 98 ? 6.813 -2.525 3.832 1.00 97.69 98 SER A O 1
ATOM 767 N N . ASP A 1 99 ? 8.663 -3.376 4.756 1.00 94.12 99 ASP A N 1
ATOM 768 C CA . ASP A 1 99 ? 9.494 -3.327 3.572 1.00 94.12 99 ASP A CA 1
ATOM 769 C C . ASP A 1 99 ? 8.937 -4.237 2.465 1.00 94.12 99 ASP A C 1
ATOM 771 O O . ASP A 1 99 ? 8.606 -5.391 2.720 1.00 94.12 99 ASP A O 1
ATOM 775 N N . GLY A 1 100 ? 8.816 -3.721 1.237 1.00 87.62 100 GLY A N 1
ATOM 776 C CA . GLY A 1 100 ? 8.201 -4.456 0.127 1.00 87.62 100 GLY A CA 1
ATOM 777 C C . GLY A 1 100 ? 9.027 -5.623 -0.430 1.00 87.62 100 GLY A C 1
ATOM 778 O O . GLY A 1 100 ? 8.508 -6.354 -1.278 1.00 87.62 100 GLY A O 1
ATOM 779 N N . GLU A 1 101 ? 10.287 -5.769 -0.007 1.00 88.75 101 GLU A N 1
ATOM 780 C CA . GLU A 1 101 ? 11.216 -6.820 -0.446 1.00 88.75 101 GLU A CA 1
ATOM 781 C C . GLU A 1 101 ? 11.627 -7.753 0.699 1.00 88.75 101 GLU A C 1
ATOM 783 O O . GLU A 1 101 ? 11.765 -8.953 0.486 1.00 88.75 101 GLU A O 1
ATOM 788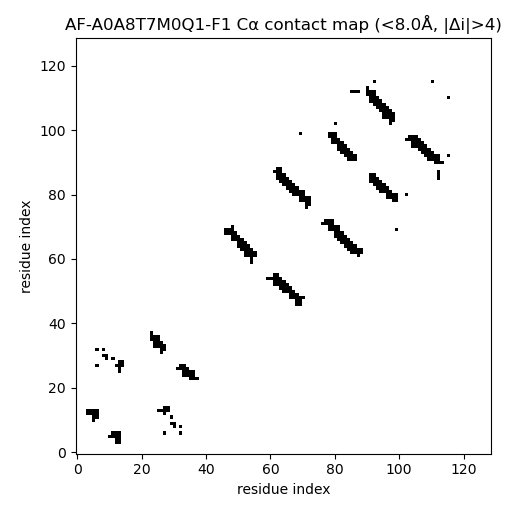 N N . THR A 1 102 ? 11.818 -7.213 1.906 1.00 91.62 102 THR A N 1
ATOM 789 C CA . THR A 1 102 ? 12.346 -7.958 3.064 1.00 91.62 102 THR A CA 1
ATOM 790 C C . THR A 1 102 ? 11.305 -8.279 4.1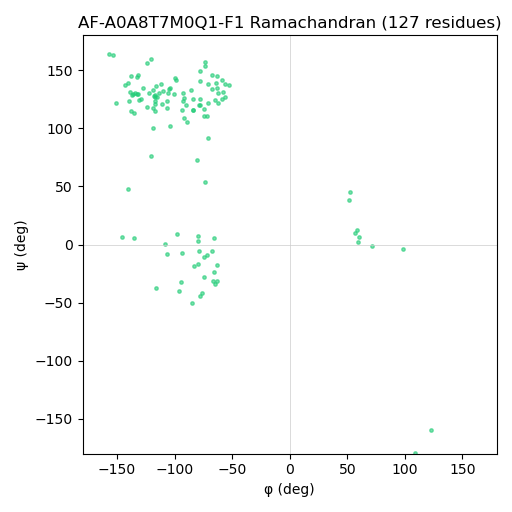34 1.00 91.62 102 THR A C 1
ATOM 792 O O . THR A 1 102 ? 11.628 -8.977 5.089 1.00 91.62 102 THR A O 1
ATOM 795 N N . ASP A 1 103 ? 10.088 -7.737 4.024 1.00 89.56 103 ASP A N 1
ATOM 796 C CA . ASP A 1 103 ? 9.013 -7.831 5.025 1.00 89.56 103 ASP A CA 1
ATOM 797 C C . ASP A 1 103 ? 9.365 -7.313 6.435 1.00 89.56 103 ASP A C 1
ATOM 799 O O . ASP A 1 103 ? 8.565 -7.422 7.368 1.00 89.56 103 ASP A O 1
ATOM 803 N N . ASN A 1 104 ? 10.508 -6.642 6.596 1.00 95.75 104 ASN A N 1
ATOM 804 C CA . ASN A 1 104 ? 10.877 -5.984 7.844 1.00 95.75 104 ASN A CA 1
ATOM 805 C C . ASN A 1 104 ? 9.870 -4.884 8.198 1.00 95.75 104 ASN A C 1
ATOM 807 O O . ASN A 1 104 ? 9.552 -4.028 7.369 1.00 95.75 104 ASN A O 1
ATOM 811 N N . VAL A 1 105 ? 9.378 -4.881 9.438 1.00 97.38 105 VAL A N 1
ATOM 812 C CA . VAL A 1 105 ? 8.396 -3.892 9.901 1.00 97.38 105 VAL A CA 1
ATOM 813 C C . VAL A 1 105 ? 9.064 -2.525 10.051 1.00 97.38 105 VAL A C 1
ATOM 815 O O . VAL A 1 105 ? 10.014 -2.356 10.809 1.00 97.38 105 VAL A O 1
ATOM 818 N N . ILE A 1 106 ? 8.534 -1.541 9.331 1.00 96.62 106 ILE A N 1
ATOM 819 C CA . ILE A 1 106 ? 8.980 -0.143 9.332 1.00 96.62 106 ILE A CA 1
ATOM 820 C C . ILE A 1 106 ? 8.122 0.683 10.291 1.00 96.62 106 ILE A C 1
ATOM 822 O O . ILE A 1 106 ? 8.617 1.570 10.983 1.00 96.62 106 ILE A O 1
ATOM 826 N N . HIS A 1 107 ? 6.818 0.416 10.310 1.00 95.69 107 HIS A N 1
ATOM 827 C CA . HIS A 1 107 ? 5.870 1.097 11.176 1.00 95.69 107 HIS A CA 1
ATOM 828 C C . HIS A 1 107 ? 4.814 0.117 11.667 1.00 95.69 107 HIS A C 1
ATOM 830 O O . HIS A 1 107 ? 4.281 -0.682 10.896 1.00 95.69 107 HIS A O 1
ATOM 836 N N . PHE A 1 108 ? 4.497 0.223 12.950 1.00 97.12 108 PHE A N 1
ATOM 837 C CA . PHE A 1 108 ? 3.450 -0.538 13.602 1.00 97.12 108 PHE A CA 1
ATOM 838 C C . PHE A 1 108 ? 2.657 0.396 14.512 1.00 97.12 108 PHE A C 1
ATOM 840 O O . PHE A 1 108 ? 3.233 1.106 15.335 1.00 97.12 108 PHE A O 1
ATOM 847 N N . CYS A 1 109 ? 1.340 0.386 14.359 1.00 96.00 109 CYS A N 1
ATOM 848 C CA . CYS A 1 109 ? 0.408 1.104 15.211 1.00 96.00 109 CYS A CA 1
ATOM 849 C C . CYS A 1 109 ? -0.802 0.205 15.455 1.00 96.00 109 CYS A C 1
ATOM 851 O O . CYS A 1 109 ? -1.442 -0.248 14.508 1.00 96.00 109 CYS A O 1
ATOM 853 N N . GLU A 1 110 ? -1.115 -0.064 16.717 1.00 97.19 110 GLU A N 1
ATOM 854 C CA . GLU A 1 110 ? -2.319 -0.782 17.120 1.00 97.19 110 GLU A CA 1
ATOM 855 C C . GLU A 1 110 ? -2.891 -0.078 18.345 1.00 97.19 110 GLU A C 1
ATOM 857 O O . GLU A 1 110 ? -2.236 0.001 19.381 1.00 97.19 110 GLU A O 1
ATOM 862 N N . GLU A 1 111 ? -4.080 0.499 18.197 1.00 95.75 111 GLU A N 1
ATOM 863 C CA . GLU A 1 111 ? -4.709 1.310 19.238 1.00 95.75 111 GLU A CA 1
ATOM 864 C C . GLU A 1 111 ? -6.232 1.378 19.050 1.00 95.75 111 GLU A C 1
ATOM 866 O O . GLU A 1 111 ? -6.752 1.054 17.971 1.00 95.75 111 GLU A O 1
ATOM 871 N N . PRO A 1 112 ? -6.982 1.789 20.084 1.00 96.94 112 PRO A N 1
ATOM 872 C CA . PRO A 1 112 ? -8.401 2.065 19.946 1.00 96.94 112 PRO A CA 1
ATOM 873 C C . PRO A 1 112 ? -8.683 3.115 18.857 1.00 96.94 112 PRO A C 1
ATOM 875 O O . PRO A 1 112 ? -7.998 4.131 18.742 1.00 96.94 112 PRO A O 1
ATOM 878 N N . LEU A 1 113 ? -9.715 2.897 18.037 1.00 93.94 113 LEU A N 1
ATOM 879 C CA . LEU A 1 113 ? -9.996 3.772 16.889 1.00 93.94 113 LEU A CA 1
ATOM 880 C C . LEU A 1 113 ? -10.381 5.201 17.306 1.00 93.94 113 LEU A C 1
ATOM 882 O O . LEU A 1 113 ? -10.080 6.158 16.593 1.00 93.94 113 LEU A O 1
ATOM 886 N N . ASN A 1 114 ? -11.062 5.355 18.436 1.00 92.00 114 ASN A N 1
ATOM 887 C CA . ASN A 1 114 ? -11.372 6.652 19.035 1.00 92.00 114 ASN A CA 1
ATOM 888 C C . ASN A 1 114 ? -10.113 7.431 19.461 1.00 92.00 114 ASN A C 1
ATOM 890 O O . ASN A 1 114 ? -10.112 8.653 19.361 1.00 92.00 114 ASN A O 1
ATOM 894 N N . GLU A 1 115 ? -9.037 6.751 19.857 1.00 90.31 115 GLU A N 1
ATOM 895 C CA . GLU A 1 115 ? -7.752 7.361 20.232 1.00 90.31 115 GLU A CA 1
ATOM 896 C C . GLU A 1 115 ? -6.860 7.677 19.019 1.00 90.31 115 GLU A C 1
ATOM 898 O O . GLU A 1 115 ? -5.946 8.503 19.107 1.00 90.31 115 GLU A O 1
ATOM 903 N N . HIS A 1 116 ? -7.145 7.054 17.871 1.00 87.00 116 HIS A N 1
ATOM 904 C CA . HIS A 1 116 ? -6.463 7.295 16.596 1.00 87.00 116 HIS A CA 1
ATOM 905 C C . HIS A 1 116 ? -6.940 8.577 15.872 1.00 87.00 116 HIS A C 1
ATOM 907 O O . HIS A 1 116 ? -6.415 8.952 14.820 1.00 87.00 116 HIS A O 1
ATOM 913 N N . GLN A 1 117 ? -7.968 9.261 16.385 1.00 73.50 117 GLN A N 1
ATOM 914 C CA . GLN A 1 117 ? -8.535 10.455 15.746 1.00 73.50 117 GLN A CA 1
ATOM 915 C C . GLN A 1 117 ? -7.617 11.686 15.887 1.00 73.50 117 GLN A C 1
ATOM 917 O O . GLN A 1 117 ? -6.756 11.749 16.755 1.00 73.50 117 GLN A O 1
ATOM 922 N N . ASP A 1 118 ? -7.770 12.657 14.979 1.00 64.88 118 ASP A N 1
ATOM 923 C CA . ASP A 1 118 ? -7.077 13.963 14.981 1.00 64.88 118 ASP A CA 1
ATOM 924 C C . ASP A 1 118 ? -5.535 13.969 14.956 1.00 64.88 118 ASP A C 1
ATOM 926 O O . ASP A 1 118 ? -4.913 15.026 15.032 1.00 64.88 118 ASP A O 1
ATOM 930 N N . ARG A 1 119 ? -4.895 12.829 14.682 1.00 67.75 119 ARG A N 1
ATOM 931 C CA . ARG A 1 119 ? -3.436 12.723 14.464 1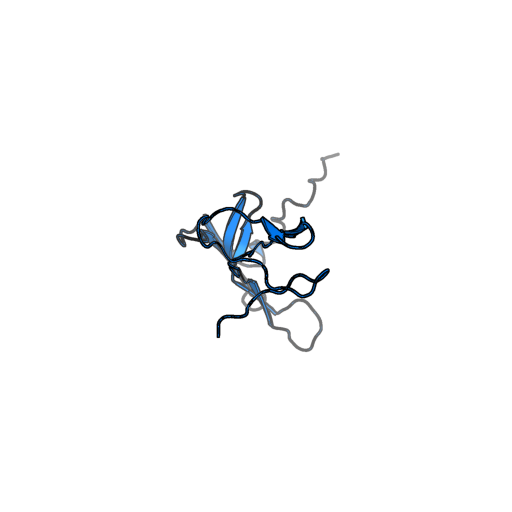.00 67.75 119 ARG A CA 1
ATOM 932 C C . ARG A 1 119 ? -2.975 13.135 13.059 1.00 67.75 119 ARG A C 1
ATOM 934 O O . ARG A 1 119 ? -1.821 12.945 12.683 1.00 67.75 119 ARG A O 1
ATOM 941 N N . GLY A 1 120 ? -3.882 13.684 12.252 1.00 58.19 120 GLY A N 1
ATOM 942 C CA . GLY A 1 120 ? -3.591 14.121 10.891 1.00 58.19 120 GLY A CA 1
ATOM 943 C C . GLY A 1 120 ? -2.780 15.415 10.875 1.00 58.19 120 GLY A C 1
ATOM 944 O O . GLY A 1 120 ? -3.317 16.486 11.136 1.00 58.19 120 GLY A O 1
ATOM 945 N N . THR A 1 121 ? -1.515 15.336 10.463 1.00 55.53 121 THR A N 1
ATOM 946 C CA . THR A 1 121 ? -0.625 16.496 10.255 1.00 55.53 121 THR A CA 1
ATOM 947 C C . THR A 1 121 ? -1.035 17.403 9.089 1.00 55.53 121 THR A C 1
ATOM 949 O O . THR A 1 121 ? -0.453 18.466 8.907 1.00 55.53 121 THR A O 1
ATOM 952 N N . ALA A 1 122 ? -2.057 17.027 8.311 1.00 57.00 122 ALA A N 1
ATOM 953 C CA . ALA A 1 122 ? -2.562 17.813 7.182 1.00 57.00 122 ALA A CA 1
ATOM 954 C C . ALA A 1 122 ? -3.393 19.050 7.589 1.00 57.00 122 ALA A C 1
ATOM 956 O O . ALA A 1 122 ? -3.711 19.873 6.733 1.00 57.00 122 ALA A O 1
ATOM 957 N N . LYS A 1 123 ? -3.771 19.196 8.867 1.00 52.75 123 LYS A N 1
ATOM 958 C CA . LYS A 1 123 ? -4.441 20.406 9.365 1.00 52.75 123 LYS A CA 1
ATOM 959 C C . LYS A 1 123 ? -3.377 21.401 9.847 1.00 52.75 123 LYS A C 1
ATOM 961 O O . LYS A 1 123 ? -2.623 21.093 10.767 1.00 52.75 123 LYS A O 1
ATOM 966 N N . LEU A 1 124 ? -3.330 22.594 9.248 1.00 58.50 124 LEU A N 1
ATOM 967 C CA . LEU A 1 124 ? -2.535 23.715 9.762 1.00 58.50 124 LEU A CA 1
ATOM 968 C C . LEU A 1 124 ? -2.959 23.997 11.213 1.00 58.50 124 LEU A C 1
ATOM 970 O O . LEU A 1 124 ? -4.152 24.159 11.486 1.00 58.50 124 LEU A O 1
ATOM 974 N N . LYS A 1 125 ? -2.003 24.039 12.149 1.00 63.47 125 LYS A N 1
ATOM 975 C CA . LYS A 1 125 ? -2.278 24.514 13.512 1.00 63.47 125 LYS A CA 1
ATOM 976 C C . LYS A 1 125 ? -2.703 25.980 13.403 1.00 63.47 125 LYS A C 1
ATOM 978 O O . LYS A 1 125 ? -1.945 26.779 12.859 1.00 63.47 125 LYS A O 1
ATOM 983 N N . LYS A 1 126 ? -3.902 26.327 1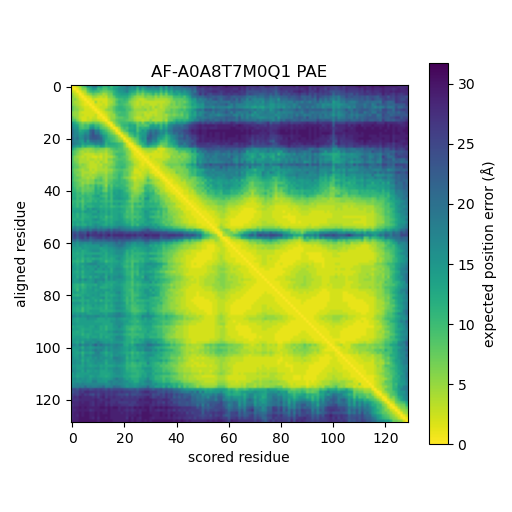3.884 1.00 61.38 126 LYS A N 1
ATOM 984 C CA . LYS A 1 126 ? -4.277 27.737 14.054 1.00 61.38 126 LYS A CA 1
ATOM 985 C C . LYS A 1 126 ? -3.255 28.370 15.000 1.00 61.38 126 LYS A C 1
ATOM 987 O O . LYS A 1 126 ? -3.007 27.821 16.074 1.00 61.38 126 LYS A O 1
ATOM 992 N N . SER A 1 127 ? -2.628 29.458 14.571 1.00 57.47 127 SER A N 1
ATOM 993 C CA . SER A 1 127 ? -1.823 30.306 15.448 1.00 57.47 127 SER A CA 1
ATOM 994 C C . SER A 1 127 ? -2.703 30.820 16.597 1.00 57.47 127 SER A C 1
ATOM 996 O O . SER A 1 127 ? -3.879 31.092 16.348 1.00 57.47 127 SER A O 1
ATOM 998 N N . PRO A 1 128 ? -2.185 30.910 17.835 1.00 69.81 128 PRO A N 1
ATOM 999 C CA . PRO A 1 128 ? -2.888 31.601 18.912 1.00 69.81 128 PRO A CA 1
ATOM 1000 C C . PRO A 1 128 ? -3.014 33.091 18.562 1.00 69.81 128 PRO A C 1
ATOM 1002 O O . PRO A 1 128 ? -2.058 33.649 18.018 1.00 69.81 128 PRO A O 1
ATOM 1005 N N . ASP A 1 129 ? -4.178 33.681 18.846 1.00 60.81 129 ASP A N 1
ATOM 1006 C CA . ASP A 1 129 ? -4.417 35.134 18.802 1.00 60.81 129 ASP A CA 1
ATOM 1007 C C . ASP A 1 129 ? -3.705 35.857 19.959 1.00 60.81 129 ASP A C 1
ATOM 1009 O O . ASP A 1 129 ? -3.616 35.260 21.063 1.00 60.81 129 ASP A O 1
#

Nearest PDB structures (foldseek):
  3ra0-assembly1_A  TM=6.329E-01  e=3.801E+00  Solanum tuberosum
  1l3a-assembly1_C  TM=6.184E-01  e=8.026E+00  Solanum tuberosum
  4bv8-assembly1_A-2  TM=4.365E-01  e=3.070E+00  Mus musculus
  3hdj-assembly1_B  TM=4.370E-01  e=5.236E+00  Bordetella pertussis

Solvent-accessible surface area (backbone atoms only — not comparable to full-atom values): 8294 Å² total; per-residue (Å²): 136,87,81,82,59,58,37,89,86,81,66,47,67,50,75,78,76,88,79,60,102,77,64,48,63,49,61,29,89,87,79,67,53,71,46,79,62,83,87,86,85,85,86,85,83,86,72,62,63,50,76,49,71,44,68,72,95,83,73,80,78,51,42,32,38,38,38,42,35,45,41,79,37,83,89,76,75,43,63,24,32,36,40,36,41,42,30,65,79,79,42,33,29,37,39,40,34,20,39,61,86,76,63,48,77,76,44,78,48,76,48,49,37,81,75,64,55,90,74,61,82,85,58,80,78,80,75,84,131

Mean predicted aligned error: 11.57 Å

Organism: NCBI:txid3003348

pLDDT: mean 83.86, std 15.17, range [41.44, 98.25]

Foldseek 3Di:
DDDFDADPPPRHTQPCPPPDPDDQWGARPPPRDIDGDDDDDDDDDDWDKDWDFADDPPDDGGQKIWIFTWDQDPVVRDIWTWTWIDHNPVQWTWIWIARPPPRHTPDTDIDGNVVVPPPDPPDDDPDDD

Sequence (129 aa):
MTTVETCPNCKKPFNQDSTSSHAPILVCSNCGASLFKQSITANIISKPKIVLKAKNGGKGKPFIEIIVGYDWSQALKRFVNKYRLVDRHSNKYKEVISDGETDNVIHFCEEPLNEHQDRGTAKLKKSPD